Protein AF-A0A0X8E4A6-F1 (afdb_monomer_lite)

pLDDT: mean 77.69, std 15.51, range [45.44, 94.44]

Structure (mmCIF, N/CA/C/O backbone):
data_AF-A0A0X8E4A6-F1
#
_entry.id   AF-A0A0X8E4A6-F1
#
loop_
_atom_site.group_PDB
_atom_site.id
_atom_site.type_symbol
_atom_site.label_atom_id
_atom_site.label_alt_id
_atom_site.label_comp_id
_atom_site.label_asym_id
_atom_site.label_entity_id
_atom_site.label_seq_id
_atom_site.pdbx_PDB_ins_code
_atom_site.Cartn_x
_atom_site.Cartn_y
_atom_site.Cartn_z
_atom_site.occupancy
_atom_site.B_iso_or_equiv
_atom_site.auth_seq_id
_atom_site.auth_comp_id
_atom_site.auth_asym_id
_atom_site.auth_atom_id
_atom_site.pdbx_PDB_model_num
ATOM 1 N N . MET A 1 1 ? -62.419 -14.607 43.008 1.00 45.44 1 MET A N 1
ATOM 2 C CA . MET A 1 1 ? -60.994 -14.878 42.752 1.00 45.44 1 MET A CA 1
ATOM 3 C C . MET A 1 1 ? -60.935 -15.706 41.484 1.00 45.44 1 MET A C 1
ATOM 5 O O . MET A 1 1 ? -61.375 -16.842 41.527 1.00 45.44 1 MET A O 1
ATOM 9 N N . ASN A 1 2 ? -60.527 -15.109 40.362 1.00 48.91 2 ASN A N 1
ATOM 10 C CA . ASN A 1 2 ? -60.271 -15.843 39.122 1.00 48.91 2 ASN A CA 1
ATOM 11 C C . ASN A 1 2 ? -58.766 -15.775 38.879 1.00 48.91 2 ASN A C 1
ATOM 13 O O . ASN A 1 2 ? -58.230 -14.690 38.660 1.00 48.91 2 ASN A O 1
ATOM 17 N N . ASP A 1 3 ? -58.111 -16.926 38.994 1.00 57.75 3 ASP A N 1
ATOM 18 C CA . ASP A 1 3 ? -56.676 -17.096 38.815 1.00 57.75 3 ASP A CA 1
ATOM 19 C C . ASP A 1 3 ? -56.270 -16.798 37.370 1.00 57.75 3 ASP A C 1
ATOM 21 O O . ASP A 1 3 ? -56.657 -17.482 36.420 1.00 57.75 3 ASP A O 1
ATOM 25 N N . PHE A 1 4 ? -55.480 -15.740 37.210 1.00 59.19 4 PHE A N 1
ATOM 26 C CA . PHE A 1 4 ? -54.873 -15.332 35.953 1.00 59.19 4 PHE A CA 1
ATOM 27 C C . PHE A 1 4 ? -53.722 -16.296 35.632 1.00 59.19 4 PHE A C 1
ATOM 29 O O . PHE A 1 4 ? -52.583 -16.086 36.044 1.00 59.19 4 PHE A O 1
ATOM 36 N N . LYS A 1 5 ? -54.015 -17.397 34.934 1.00 60.75 5 LYS A N 1
ATOM 37 C CA . LYS A 1 5 ? -52.985 -18.324 34.456 1.00 60.75 5 LYS A CA 1
ATOM 38 C C . LYS A 1 5 ? -52.426 -17.824 33.122 1.00 60.75 5 LYS A C 1
ATOM 40 O O . LYS A 1 5 ? -52.957 -18.144 32.063 1.00 60.75 5 LYS A O 1
ATOM 45 N N . LEU A 1 6 ? -51.355 -17.034 33.191 1.00 64.19 6 LEU A N 1
ATOM 46 C CA . LEU A 1 6 ? -50.451 -16.828 32.057 1.00 64.19 6 LEU A CA 1
ATOM 47 C C . LEU A 1 6 ? -49.847 -18.190 31.675 1.00 64.19 6 LEU A C 1
ATOM 49 O O . LEU A 1 6 ? -49.328 -18.874 32.563 1.00 64.19 6 LEU A O 1
ATOM 53 N N . PRO A 1 7 ? -49.901 -18.626 30.405 1.00 55.81 7 PRO A N 1
ATOM 54 C CA . PRO A 1 7 ? -49.027 -19.696 29.966 1.00 55.81 7 PRO A CA 1
ATOM 55 C C . PRO A 1 7 ? -47.589 -19.171 30.006 1.00 55.81 7 PRO A C 1
ATOM 57 O O . PRO A 1 7 ? -47.245 -18.206 29.324 1.00 55.81 7 PRO A O 1
ATOM 60 N N . ALA A 1 8 ? -46.773 -19.795 30.852 1.00 60.25 8 ALA A N 1
ATOM 61 C CA . ALA A 1 8 ? -45.334 -19.795 30.685 1.00 60.25 8 ALA A CA 1
ATOM 62 C C . ALA A 1 8 ? -45.055 -20.514 29.364 1.00 60.25 8 ALA A C 1
ATOM 64 O O . ALA A 1 8 ? -45.199 -21.732 29.293 1.00 60.25 8 ALA A O 1
ATOM 65 N N . ASP A 1 9 ? -44.736 -19.757 28.321 1.00 50.53 9 ASP A N 1
ATOM 66 C CA . ASP A 1 9 ? -44.004 -20.304 27.188 1.00 50.53 9 ASP A CA 1
ATOM 67 C C . ASP A 1 9 ? -42.637 -19.629 27.173 1.00 50.53 9 ASP A C 1
ATOM 69 O O . ASP A 1 9 ? -42.391 -18.586 26.563 1.00 50.53 9 ASP A O 1
ATOM 73 N N . GLU A 1 10 ? -41.790 -20.204 28.023 1.00 57.66 10 GLU A N 1
ATOM 74 C CA . GLU A 1 10 ? -40.346 -20.107 27.967 1.00 57.66 10 GLU A CA 1
ATOM 75 C C . GLU A 1 10 ? -39.898 -20.642 26.610 1.00 57.66 10 GLU A C 1
ATOM 77 O O . GLU A 1 10 ? -39.747 -21.839 26.389 1.00 57.66 10 GLU A O 1
ATOM 82 N N . GLY A 1 11 ? -39.697 -19.724 25.683 1.00 51.53 11 GLY A N 1
ATOM 83 C CA . GLY A 1 11 ? -39.189 -20.042 24.367 1.00 51.53 11 GLY A CA 1
ATOM 84 C C . GLY A 1 11 ? -38.594 -18.797 23.758 1.00 51.53 11 GLY A C 1
ATOM 85 O O . GLY A 1 11 ? -39.040 -18.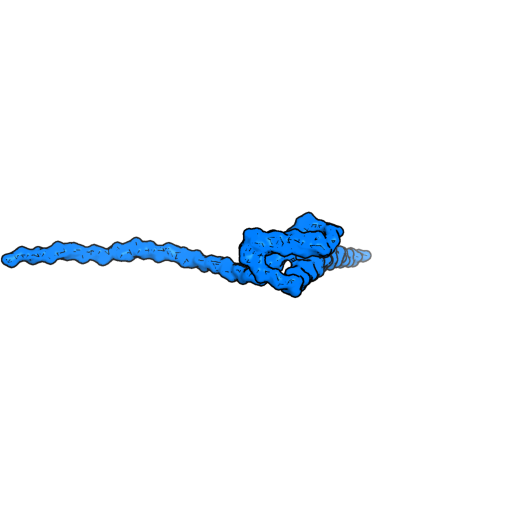359 22.701 1.00 51.53 11 GLY A O 1
ATOM 86 N N . SER A 1 12 ? -37.608 -18.196 24.435 1.00 55.69 12 SER A N 1
ATOM 87 C CA . SER A 1 12 ? -36.686 -17.261 23.795 1.00 55.69 12 SER A CA 1
ATOM 88 C C . SER A 1 12 ? -35.912 -18.038 22.733 1.00 55.69 12 SER A C 1
ATOM 90 O O . SER A 1 12 ? -34.774 -18.455 22.928 1.00 55.69 12 SER A O 1
ATOM 92 N N . ASN A 1 13 ? -36.565 -18.265 21.601 1.00 56.06 13 ASN A N 1
ATOM 93 C CA . ASN A 1 13 ? -35.987 -18.780 20.376 1.00 56.06 13 ASN A CA 1
ATOM 94 C C . ASN A 1 13 ? -35.207 -17.637 19.710 1.00 56.06 13 ASN A C 1
ATOM 96 O O . ASN A 1 13 ? -35.402 -17.315 18.539 1.00 56.06 13 ASN A O 1
ATOM 100 N N . THR A 1 14 ? -34.392 -16.943 20.507 1.00 63.38 14 THR A N 1
ATOM 101 C CA . THR A 1 14 ? -33.368 -16.039 20.017 1.00 63.38 14 THR A CA 1
ATOM 102 C C . THR A 1 14 ? -32.383 -16.967 19.348 1.00 63.38 14 THR A C 1
ATOM 104 O O . THR A 1 14 ? -31.680 -17.729 20.005 1.00 63.38 14 THR A O 1
ATOM 107 N N . GLN A 1 15 ? -32.457 -17.010 18.026 1.00 66.12 15 GLN A N 1
ATOM 108 C CA . GLN A 1 15 ? -31.464 -17.691 17.231 1.00 66.12 15 GLN A CA 1
ATOM 109 C C . GLN A 1 15 ? -30.125 -17.053 17.595 1.00 66.12 15 GLN A C 1
ATOM 111 O O . GLN A 1 15 ? -29.933 -15.860 17.366 1.00 66.12 15 GLN A O 1
ATOM 116 N N . ASP A 1 16 ? -29.237 -17.831 18.211 1.00 67.00 16 ASP A N 1
ATOM 117 C CA . ASP A 1 16 ? -27.816 -17.517 18.237 1.00 67.00 16 ASP A CA 1
ATOM 118 C C . ASP A 1 16 ? -27.353 -17.601 16.779 1.00 67.00 16 ASP A C 1
ATOM 120 O O . ASP A 1 16 ? -26.950 -18.660 16.290 1.00 67.00 16 ASP A O 1
ATOM 124 N N . GLU A 1 17 ? -27.529 -16.510 16.027 1.00 64.69 17 GLU A N 1
ATOM 125 C CA . GLU A 1 17 ? -26.898 -16.387 14.721 1.00 64.69 17 GLU A CA 1
ATOM 126 C C . GLU A 1 17 ? -25.392 -16.605 14.921 1.00 64.69 17 GLU A C 1
ATOM 128 O O . GLU A 1 17 ? -24.826 -16.111 15.904 1.00 64.69 17 GLU A O 1
ATOM 133 N N . PRO A 1 18 ? -24.724 -17.371 14.041 1.00 68.00 18 PRO A N 1
ATOM 134 C CA . PRO A 1 18 ? -23.294 -17.574 14.169 1.00 68.00 18 PRO A CA 1
ATOM 135 C C . PRO A 1 18 ? -22.623 -16.202 14.150 1.00 68.00 18 PRO A C 1
ATOM 137 O O . PRO A 1 18 ? -22.771 -15.450 13.185 1.00 68.00 18 PRO A O 1
ATOM 140 N N . VAL A 1 19 ? -21.896 -15.871 15.221 1.00 66.25 19 VAL A N 1
ATOM 141 C CA . VAL A 1 19 ? -21.016 -14.703 15.233 1.00 66.25 19 VAL A CA 1
ATOM 142 C C . VAL A 1 19 ? -19.995 -14.946 14.131 1.00 66.25 19 VAL A C 1
ATOM 144 O O . VAL A 1 19 ? -19.068 -15.736 14.299 1.00 66.25 19 VAL A O 1
ATOM 147 N N . MET A 1 20 ? -20.211 -14.334 12.967 1.00 62.66 20 MET A N 1
ATOM 148 C CA . MET A 1 20 ? -19.209 -14.324 11.917 1.00 62.66 20 MET A CA 1
ATOM 149 C C . MET A 1 20 ? -18.060 -13.486 12.452 1.00 62.66 20 MET A C 1
ATOM 151 O O . MET A 1 20 ? -18.202 -12.275 12.629 1.00 62.66 20 MET A O 1
ATOM 155 N N . GLU A 1 21 ? -16.959 -14.152 12.781 1.00 64.19 21 GLU A N 1
ATOM 156 C CA . GLU A 1 21 ? -15.698 -13.504 13.097 1.00 64.19 21 GLU A CA 1
ATOM 157 C C . GLU A 1 21 ? -15.346 -12.650 11.872 1.00 64.19 21 GLU A C 1
ATOM 159 O O . GLU A 1 21 ? -15.019 -13.161 10.803 1.00 64.19 21 GLU A O 1
ATOM 164 N N . GLN A 1 22 ? -15.589 -11.342 11.967 1.00 60.44 22 GLN A N 1
ATOM 165 C CA . GLN A 1 22 ? -15.194 -10.416 10.919 1.00 60.44 22 GLN A CA 1
ATOM 166 C C . GLN A 1 22 ? -13.674 -10.410 10.929 1.00 60.44 22 GLN A C 1
ATOM 168 O O . GLN A 1 22 ? -13.089 -9.997 11.930 1.00 60.44 22 GLN A O 1
ATOM 173 N N . ASP A 1 23 ? -13.054 -10.863 9.838 1.00 62.97 23 ASP A N 1
ATOM 174 C CA . ASP A 1 23 ? -11.618 -10.724 9.622 1.00 62.97 23 ASP A CA 1
ATOM 175 C C . ASP A 1 23 ? -11.266 -9.237 9.736 1.00 62.97 23 ASP A C 1
ATOM 177 O O . ASP A 1 23 ? -11.452 -8.439 8.811 1.00 62.97 23 ASP A O 1
ATOM 181 N N . ALA A 1 24 ? -10.832 -8.834 10.928 1.00 64.25 24 ALA A N 1
ATOM 182 C CA . ALA A 1 24 ? -10.444 -7.474 11.230 1.00 64.25 24 ALA A CA 1
ATOM 183 C C . ALA A 1 24 ? -9.062 -7.247 10.619 1.00 64.25 24 ALA A C 1
ATOM 185 O O . ALA A 1 24 ? -8.046 -7.296 11.306 1.00 64.25 24 ALA A O 1
ATOM 186 N N . VAL A 1 25 ? -9.032 -7.034 9.304 1.00 78.25 25 VAL A N 1
ATOM 187 C CA . VAL A 1 25 ? -7.805 -6.696 8.586 1.00 78.25 25 VAL A CA 1
ATOM 188 C C . VAL A 1 25 ? -7.354 -5.317 9.052 1.00 78.25 25 VAL A C 1
ATOM 190 O O . VAL A 1 25 ? -8.098 -4.332 8.954 1.00 78.25 25 VAL A O 1
ATOM 193 N N . THR A 1 26 ? -6.136 -5.248 9.574 1.00 87.62 26 THR A N 1
ATOM 194 C CA . THR A 1 26 ? -5.530 -4.000 10.026 1.00 87.62 26 THR A CA 1
ATOM 195 C C . THR A 1 26 ? -5.284 -3.062 8.845 1.00 87.62 26 THR A C 1
ATOM 197 O O . THR A 1 26 ? -5.131 -3.478 7.696 1.00 87.62 26 THR A O 1
ATOM 200 N N . ASP A 1 27 ? -5.202 -1.763 9.117 1.00 89.19 27 ASP A N 1
ATOM 201 C CA . ASP A 1 27 ? -4.918 -0.762 8.081 1.00 89.19 27 ASP A CA 1
ATOM 202 C C . ASP A 1 27 ? -3.561 -0.995 7.399 1.00 89.19 27 ASP A C 1
ATOM 204 O O . ASP A 1 27 ? -3.405 -0.728 6.206 1.00 89.19 27 ASP A O 1
ATOM 208 N N . ARG A 1 28 ? -2.604 -1.581 8.130 1.00 86.94 28 ARG A N 1
ATOM 209 C CA . ARG A 1 28 ? -1.304 -1.988 7.593 1.00 86.94 28 ARG A CA 1
ATOM 210 C C . ARG A 1 28 ? -1.441 -3.123 6.579 1.00 86.94 28 ARG A C 1
ATOM 212 O O . ARG A 1 28 ? -0.880 -3.016 5.494 1.00 86.94 28 ARG A O 1
ATOM 219 N N . GLU A 1 29 ? -2.207 -4.161 6.904 1.00 89.50 29 GLU A N 1
ATOM 220 C CA . GLU A 1 29 ? -2.448 -5.299 6.007 1.00 89.50 29 GLU A CA 1
ATOM 221 C C . GLU A 1 29 ? -3.237 -4.881 4.760 1.00 89.50 29 GLU A C 1
ATOM 223 O O . GLU A 1 29 ? -2.940 -5.335 3.655 1.00 89.50 29 GLU A O 1
ATOM 228 N N . LYS A 1 30 ? -4.192 -3.951 4.899 1.00 91.31 30 LYS A N 1
ATOM 229 C CA . LYS A 1 30 ? -4.886 -3.363 3.743 1.00 91.31 30 LYS A CA 1
ATOM 230 C C . LYS A 1 30 ? -3.920 -2.602 2.837 1.00 91.31 30 LYS A C 1
ATOM 232 O O . LYS A 1 30 ? -3.966 -2.778 1.622 1.00 91.31 30 LYS A O 1
ATOM 237 N N . LEU A 1 31 ? -3.038 -1.782 3.415 1.00 94.19 31 LEU A N 1
ATOM 238 C CA . LEU A 1 31 ? -2.015 -1.056 2.662 1.00 94.19 31 LEU A CA 1
ATOM 239 C C . LEU A 1 31 ? -1.068 -2.013 1.926 1.00 94.19 31 LEU A C 1
ATOM 241 O O . LEU A 1 31 ? -0.789 -1.800 0.747 1.00 94.19 31 LEU A O 1
ATOM 245 N N . ASP A 1 32 ? -0.607 -3.073 2.593 1.00 92.69 32 ASP A N 1
ATOM 246 C CA . ASP A 1 32 ? 0.254 -4.086 1.974 1.00 92.69 32 ASP A CA 1
ATOM 247 C C . ASP A 1 32 ? -0.457 -4.794 0.812 1.00 92.69 32 ASP A C 1
ATOM 249 O O . ASP A 1 32 ? 0.125 -4.946 -0.262 1.00 92.69 32 ASP A O 1
ATOM 253 N N . GLY A 1 33 ? -1.742 -5.125 0.968 1.00 91.69 33 GLY A N 1
ATOM 254 C CA . GLY A 1 33 ? -2.557 -5.690 -0.110 1.00 91.69 33 GLY A CA 1
ATOM 255 C C . GLY A 1 33 ? -2.706 -4.749 -1.311 1.00 91.69 33 GLY A C 1
ATOM 256 O O . GLY A 1 33 ? -2.503 -5.161 -2.456 1.00 91.69 33 GLY A O 1
ATOM 257 N N . ILE A 1 34 ? -2.998 -3.466 -1.066 1.00 94.12 34 ILE A N 1
ATOM 258 C CA . ILE A 1 34 ? -3.087 -2.445 -2.124 1.00 94.12 34 ILE A CA 1
ATOM 259 C C . ILE A 1 34 ? -1.739 -2.296 -2.840 1.00 94.12 34 ILE A C 1
ATOM 261 O O . ILE A 1 34 ? -1.707 -2.215 -4.073 1.00 94.12 34 ILE A O 1
ATOM 265 N N . ALA A 1 35 ? -0.629 -2.271 -2.097 1.00 92.88 35 ALA A N 1
ATOM 266 C CA . ALA A 1 35 ? 0.713 -2.150 -2.656 1.00 92.88 35 ALA A CA 1
ATOM 267 C C . ALA A 1 35 ? 1.083 -3.363 -3.520 1.00 92.88 35 ALA A C 1
ATOM 269 O O . ALA A 1 35 ? 1.498 -3.182 -4.666 1.00 92.88 35 ALA A O 1
ATOM 270 N N . ALA A 1 36 ? 0.864 -4.581 -3.018 1.00 93.12 36 ALA A N 1
ATOM 271 C CA . ALA A 1 36 ? 1.128 -5.823 -3.739 1.00 93.12 36 ALA A CA 1
ATOM 272 C C . ALA A 1 36 ? 0.339 -5.900 -5.051 1.00 93.12 36 ALA A C 1
ATOM 274 O O . ALA A 1 36 ? 0.919 -6.124 -6.116 1.00 93.12 36 ALA A O 1
ATOM 275 N N . GLN A 1 37 ? -0.969 -5.632 -4.997 1.00 92.06 37 GLN A N 1
ATOM 276 C CA . GLN A 1 37 ? -1.811 -5.638 -6.189 1.00 92.06 37 GLN A CA 1
ATOM 277 C C . GLN A 1 37 ? -1.367 -4.568 -7.195 1.00 92.06 37 GLN A C 1
ATOM 279 O O . GLN A 1 37 ? -1.234 -4.845 -8.381 1.00 92.06 37 GLN A O 1
ATOM 284 N N . THR A 1 38 ? -1.074 -3.353 -6.731 1.00 92.38 38 THR A N 1
ATOM 285 C CA . THR A 1 38 ? -0.672 -2.249 -7.614 1.00 92.38 38 THR A CA 1
ATOM 286 C C . THR A 1 38 ? 0.684 -2.511 -8.281 1.00 92.38 38 THR A C 1
ATOM 288 O O . THR A 1 38 ? 0.858 -2.220 -9.462 1.00 92.38 38 THR A O 1
ATOM 291 N N . VAL A 1 39 ? 1.639 -3.110 -7.563 1.00 91.38 39 VAL A N 1
ATOM 292 C CA . VAL A 1 39 ? 2.934 -3.548 -8.111 1.00 91.38 39 VAL A CA 1
ATOM 293 C C . VAL A 1 39 ? 2.766 -4.680 -9.133 1.00 91.38 39 VAL A C 1
ATOM 295 O O . VAL A 1 39 ? 3.493 -4.730 -10.135 1.00 91.38 39 VAL A O 1
ATOM 298 N N . ALA A 1 40 ? 1.819 -5.593 -8.909 1.00 89.69 40 ALA A N 1
ATOM 299 C CA . ALA A 1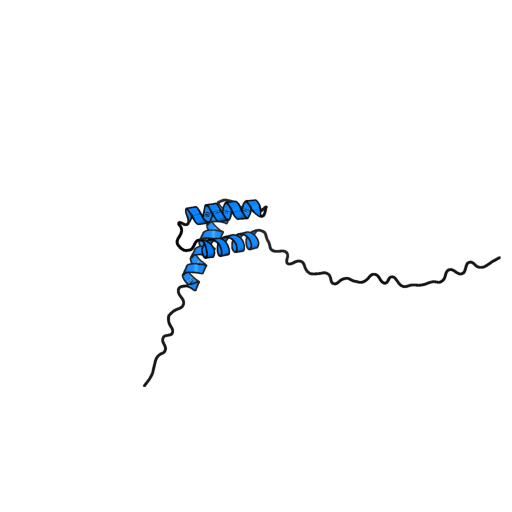 40 ? 1.485 -6.638 -9.870 1.00 89.69 40 ALA A CA 1
ATOM 300 C C . ALA A 1 40 ? 0.877 -6.037 -11.150 1.00 89.69 40 ALA A C 1
ATOM 302 O O . ALA A 1 40 ? 1.402 -6.284 -12.238 1.00 89.69 40 ALA A O 1
ATOM 303 N N . ASP A 1 41 ? -0.140 -5.182 -11.004 1.00 88.44 41 ASP A N 1
ATOM 304 C CA . ASP A 1 41 ? -0.888 -4.554 -12.100 1.00 88.44 41 ASP A CA 1
ATOM 305 C C . ASP A 1 41 ? 0.002 -3.647 -12.969 1.00 88.44 41 ASP A C 1
ATOM 307 O O . ASP A 1 41 ? -0.067 -3.680 -14.197 1.00 88.44 41 ASP A O 1
ATOM 311 N N . LEU A 1 42 ? 0.874 -2.848 -12.342 1.00 86.88 42 LEU A N 1
ATOM 312 C CA . LEU A 1 42 ? 1.704 -1.854 -13.031 1.00 86.88 42 LEU A CA 1
ATOM 313 C C . LEU A 1 42 ? 3.042 -2.399 -13.553 1.00 86.88 42 LEU A C 1
ATOM 315 O O . LEU A 1 42 ? 3.799 -1.664 -14.189 1.00 86.88 42 LEU A O 1
ATOM 319 N N . GLY A 1 43 ? 3.358 -3.679 -13.353 1.00 76.12 43 GLY A N 1
ATOM 320 C CA . GLY A 1 43 ? 4.453 -4.289 -14.108 1.00 76.12 43 GLY A CA 1
ATOM 321 C C . GLY A 1 43 ? 5.821 -3.627 -13.864 1.00 76.12 43 GLY A C 1
ATOM 322 O O . GLY A 1 43 ? 6.356 -3.677 -12.757 1.00 76.12 43 GLY A O 1
ATOM 323 N N . THR A 1 44 ? 6.384 -3.064 -14.938 1.00 76.00 44 THR A N 1
ATOM 324 C CA . THR A 1 44 ? 7.703 -2.411 -15.018 1.00 76.00 44 THR A CA 1
ATOM 325 C C . THR A 1 44 ? 7.628 -0.881 -14.957 1.00 76.00 44 THR A C 1
ATOM 327 O O . THR A 1 44 ? 8.577 -0.204 -15.357 1.00 76.00 44 THR A O 1
ATOM 330 N N . HIS A 1 45 ? 6.490 -0.308 -14.555 1.00 85.81 45 HIS A N 1
ATOM 331 C CA . HIS A 1 45 ? 6.383 1.137 -14.369 1.00 85.81 45 HIS A CA 1
ATOM 332 C C . HIS A 1 45 ? 7.329 1.637 -13.267 1.00 85.81 45 HIS A C 1
ATOM 334 O O . HIS A 1 45 ? 7.709 0.897 -12.361 1.00 85.81 45 HIS A O 1
ATOM 340 N N . ASP A 1 46 ? 7.713 2.914 -13.358 1.00 86.56 46 ASP A N 1
ATOM 341 C CA . ASP A 1 46 ? 8.576 3.550 -12.361 1.00 86.56 46 ASP A CA 1
ATOM 342 C C . ASP A 1 46 ? 7.927 3.499 -10.971 1.00 86.56 46 ASP A C 1
ATOM 344 O O . ASP A 1 46 ? 6.722 3.728 -10.823 1.00 86.56 46 ASP A O 1
ATOM 348 N N . LEU A 1 47 ? 8.741 3.268 -9.940 1.00 85.12 47 LEU A N 1
ATOM 349 C CA . LEU A 1 47 ? 8.284 3.204 -8.555 1.00 85.12 47 LEU A CA 1
ATOM 350 C C . LEU A 1 47 ? 7.550 4.482 -8.154 1.00 85.12 47 LEU A C 1
ATOM 352 O O . LEU A 1 47 ? 6.554 4.412 -7.449 1.00 85.12 47 LEU A O 1
ATOM 356 N N . ARG A 1 48 ? 7.946 5.654 -8.662 1.00 88.00 48 ARG A N 1
ATOM 357 C CA . ARG A 1 48 ? 7.213 6.903 -8.383 1.00 88.00 48 ARG A CA 1
ATOM 358 C C . ARG A 1 48 ? 5.754 6.843 -8.831 1.00 88.00 48 ARG A C 1
ATOM 360 O O . ARG A 1 48 ? 4.888 7.387 -8.153 1.00 88.00 48 ARG A O 1
ATOM 367 N N . HIS A 1 49 ? 5.489 6.183 -9.956 1.00 90.75 49 HIS A N 1
ATOM 368 C CA . HIS A 1 49 ? 4.137 5.998 -10.465 1.00 90.75 49 HIS A CA 1
ATOM 369 C C . HIS A 1 49 ? 3.359 4.998 -9.604 1.00 90.75 49 HIS A C 1
ATOM 371 O O . HIS A 1 49 ? 2.233 5.280 -9.211 1.00 90.75 49 HIS A O 1
ATOM 377 N N . VAL A 1 50 ? 3.993 3.885 -9.222 1.00 91.81 50 VAL A N 1
ATOM 378 C CA . VAL A 1 50 ? 3.410 2.904 -8.291 1.00 91.81 50 VAL A CA 1
ATOM 379 C C . VAL A 1 50 ? 3.045 3.562 -6.957 1.00 91.81 50 VAL A C 1
ATOM 381 O O . VAL A 1 50 ? 1.930 3.397 -6.478 1.00 91.81 50 VAL A O 1
ATOM 384 N N . HIS A 1 51 ? 3.939 4.373 -6.389 1.00 92.31 51 HIS A N 1
ATOM 385 C CA . HIS A 1 51 ? 3.683 5.121 -5.157 1.00 92.31 51 HIS A CA 1
ATOM 386 C C . HIS A 1 51 ? 2.470 6.046 -5.270 1.00 92.31 51 HIS A C 1
ATOM 388 O O . HIS A 1 51 ? 1.653 6.083 -4.353 1.00 92.31 51 HIS A O 1
ATOM 394 N N . ALA A 1 52 ? 2.348 6.786 -6.376 1.00 93.31 52 ALA A N 1
ATOM 395 C CA . ALA A 1 52 ? 1.221 7.689 -6.589 1.00 93.31 52 ALA A CA 1
ATOM 396 C C . ALA A 1 52 ? -0.113 6.926 -6.600 1.00 93.31 52 ALA A C 1
ATOM 398 O O . ALA A 1 52 ? -1.054 7.330 -5.921 1.00 93.31 52 ALA A O 1
ATOM 399 N N . VAL A 1 53 ? -0.162 5.786 -7.294 1.00 93.7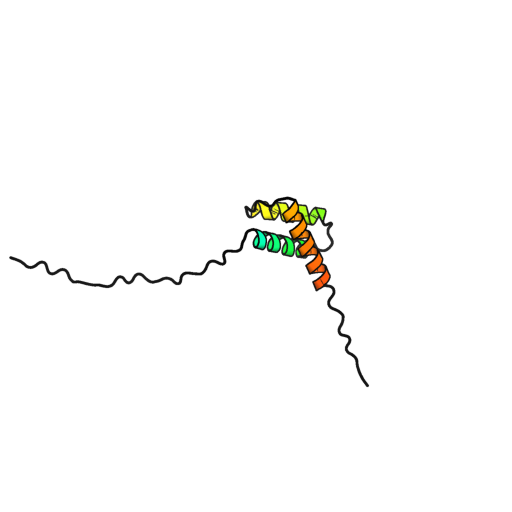5 53 VAL A N 1
ATOM 400 C CA . VAL A 1 53 ? -1.371 4.956 -7.384 1.00 93.75 53 VAL A CA 1
ATOM 401 C C . VAL A 1 53 ? -1.702 4.290 -6.045 1.00 93.75 53 VAL A C 1
ATOM 403 O O . VAL A 1 53 ? -2.860 4.282 -5.638 1.00 93.75 53 VAL A O 1
ATOM 406 N N . VAL A 1 54 ? -0.710 3.768 -5.315 1.00 93.06 54 VAL A N 1
ATOM 407 C CA . VAL A 1 54 ? -0.946 3.178 -3.983 1.00 93.06 54 VAL A CA 1
ATOM 408 C C . VAL A 1 54 ? -1.460 4.233 -3.007 1.00 93.06 54 VAL A C 1
ATOM 410 O O . VAL A 1 54 ? -2.371 3.946 -2.232 1.00 93.06 54 VAL A O 1
ATOM 413 N N . PHE A 1 55 ? -0.931 5.457 -3.061 1.00 94.31 55 PHE A N 1
ATOM 414 C CA . PHE A 1 55 ? -1.410 6.563 -2.236 1.00 94.31 55 PHE A CA 1
ATOM 415 C C . PHE A 1 55 ? -2.871 6.921 -2.542 1.00 94.31 55 PHE A C 1
ATOM 417 O O . PHE A 1 55 ? -3.681 7.04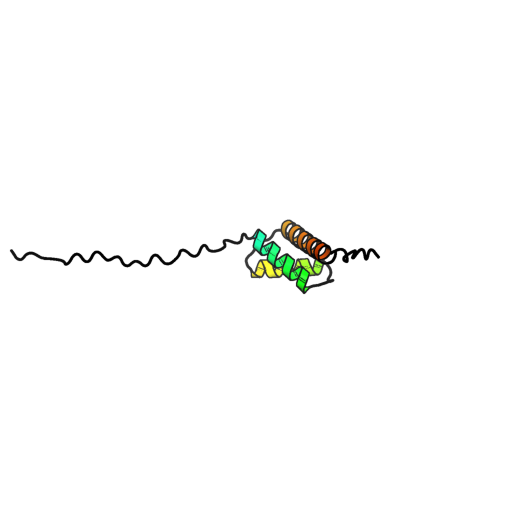3 -1.620 1.00 94.31 55 PHE A O 1
ATOM 424 N N . GLU A 1 56 ? -3.221 7.043 -3.824 1.00 94.44 56 GLU A N 1
ATOM 425 C CA . GLU A 1 56 ? -4.589 7.328 -4.268 1.00 94.44 56 GLU A CA 1
ATOM 426 C C . GLU A 1 56 ? -5.561 6.238 -3.796 1.00 94.44 56 GLU A C 1
ATOM 428 O O . GLU A 1 56 ? -6.504 6.535 -3.065 1.00 94.44 56 GLU A O 1
ATOM 433 N N . ARG A 1 57 ? -5.261 4.962 -4.073 1.00 93.81 57 ARG A N 1
ATOM 434 C CA . ARG A 1 57 ? -6.106 3.819 -3.674 1.00 93.81 57 ARG A CA 1
ATOM 435 C C . ARG A 1 57 ? -6.234 3.666 -2.158 1.00 93.81 57 ARG A C 1
ATOM 437 O O . ARG A 1 57 ? -7.293 3.285 -1.658 1.00 93.81 57 ARG A O 1
ATOM 444 N N . SER A 1 58 ? -5.169 3.970 -1.414 1.00 92.75 58 SER A N 1
ATOM 445 C CA . SER A 1 58 ? -5.207 3.974 0.054 1.00 92.75 58 SER A CA 1
ATOM 446 C C . SER A 1 58 ? -6.161 5.053 0.564 1.00 92.75 58 SER A C 1
ATOM 448 O O . SER A 1 58 ? -7.004 4.775 1.414 1.00 92.75 58 SER A O 1
ATOM 450 N N . THR A 1 59 ? -6.096 6.250 -0.021 1.00 93.31 59 THR A N 1
ATOM 451 C CA . THR A 1 59 ? -6.983 7.370 0.320 1.00 93.31 59 THR A CA 1
ATOM 452 C C . THR A 1 59 ? -8.443 7.056 -0.017 1.00 93.31 59 THR A C 1
ATOM 454 O O . THR A 1 59 ? -9.323 7.287 0.809 1.00 93.31 59 THR A O 1
ATOM 457 N N . GLU A 1 60 ? -8.713 6.469 -1.187 1.00 93.75 60 GLU A N 1
ATOM 458 C CA . GLU A 1 60 ? -10.055 6.017 -1.595 1.00 93.75 60 GLU A CA 1
ATOM 459 C C . GLU A 1 60 ? -10.631 4.954 -0.651 1.00 93.75 60 GLU A C 1
ATOM 461 O O . GLU A 1 60 ? -11.837 4.914 -0.409 1.00 93.75 60 GLU A O 1
ATOM 466 N N . SER A 1 61 ? -9.760 4.126 -0.072 1.00 88.62 61 SER A N 1
ATOM 467 C CA . SER A 1 61 ? -10.118 3.102 0.914 1.00 88.62 61 SER A CA 1
ATOM 468 C C . SER A 1 61 ? -10.249 3.654 2.343 1.00 88.62 61 SER A C 1
ATOM 470 O O . SER A 1 61 ? -10.508 2.891 3.274 1.00 88.62 61 SER A O 1
ATOM 472 N N . GLY A 1 62 ? -10.058 4.965 2.539 1.00 91.38 62 GLY A N 1
ATOM 473 C CA . GLY A 1 62 ? -10.124 5.631 3.842 1.00 91.38 62 GLY A CA 1
ATOM 474 C C . GLY A 1 62 ? -8.890 5.434 4.730 1.00 91.38 62 GLY A C 1
ATOM 475 O O . GLY A 1 62 ? -8.933 5.770 5.915 1.00 91.38 62 GLY A O 1
ATOM 476 N N . LEU A 1 63 ? -7.792 4.902 4.184 1.00 91.31 63 LEU A N 1
ATOM 477 C CA . LEU A 1 63 ? -6.542 4.694 4.911 1.00 91.31 63 LEU A CA 1
ATOM 478 C C . LEU A 1 63 ? -5.746 5.997 4.979 1.00 91.31 63 LEU A C 1
ATOM 480 O O . LEU A 1 63 ? -5.445 6.622 3.961 1.00 91.31 63 LEU A O 1
ATOM 484 N N . HIS A 1 64 ? -5.344 6.373 6.190 1.00 88.06 64 HIS A N 1
ATOM 485 C CA . HIS A 1 64 ? -4.445 7.500 6.414 1.00 88.06 64 HIS A CA 1
ATOM 486 C C . HIS A 1 64 ? -3.017 6.978 6.527 1.00 88.06 64 HIS A C 1
ATOM 488 O O . HIS A 1 64 ? -2.597 6.525 7.587 1.00 88.06 64 HIS A O 1
ATOM 494 N N . VAL A 1 65 ? -2.285 7.024 5.417 1.00 85.62 65 VAL A N 1
ATOM 495 C CA . VAL A 1 65 ? -0.945 6.437 5.304 1.00 85.62 65 VAL A CA 1
ATOM 496 C C . VAL A 1 65 ? 0.107 7.536 5.336 1.00 85.62 65 VAL A C 1
ATOM 498 O O . VAL A 1 65 ? 0.026 8.507 4.577 1.00 85.62 65 VAL A O 1
ATOM 501 N N . SER A 1 66 ? 1.117 7.397 6.194 1.00 91.19 66 SER A N 1
ATOM 502 C CA . SER A 1 66 ? 2.252 8.318 6.180 1.00 91.19 66 SER A CA 1
ATOM 503 C C . SER A 1 66 ? 3.164 8.059 4.968 1.00 91.19 66 SER A C 1
ATOM 505 O O . SER A 1 66 ? 3.260 6.931 4.481 1.00 91.19 66 SER A O 1
ATOM 507 N N . PRO A 1 67 ? 3.9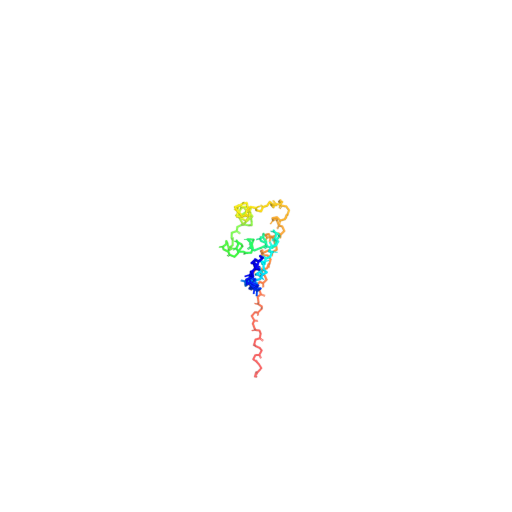10 9.068 4.480 1.00 89.38 67 PRO A N 1
ATOM 508 C CA . PRO A 1 67 ? 4.826 8.871 3.357 1.00 89.38 67 PRO A CA 1
ATOM 509 C C . PRO A 1 67 ? 5.869 7.769 3.594 1.00 89.38 67 PRO A C 1
ATOM 511 O O . PRO A 1 67 ? 6.259 7.099 2.645 1.00 89.38 67 PRO A O 1
ATOM 514 N N . GLY A 1 68 ? 6.312 7.574 4.843 1.00 91.00 68 GLY A N 1
ATOM 515 C CA . GLY A 1 68 ? 7.252 6.509 5.205 1.00 91.00 68 GLY A CA 1
ATOM 516 C C . GLY A 1 68 ? 6.638 5.118 5.054 1.00 91.00 68 GLY A C 1
ATOM 517 O O . GLY A 1 68 ? 7.207 4.275 4.371 1.00 91.00 68 GLY A O 1
ATOM 518 N N . GLU A 1 69 ? 5.434 4.911 5.593 1.00 91.00 69 GLU A N 1
ATOM 519 C CA . GLU A 1 69 ? 4.712 3.634 5.480 1.00 91.00 69 GLU A CA 1
ATOM 520 C C . GLU A 1 69 ? 4.396 3.276 4.029 1.00 91.00 69 GLU A C 1
ATOM 522 O O . GLU A 1 69 ? 4.508 2.119 3.636 1.00 91.00 69 GLU A O 1
ATOM 527 N N . LEU A 1 70 ? 4.051 4.276 3.213 1.00 91.69 70 LEU A N 1
ATOM 528 C CA . LEU A 1 70 ? 3.838 4.090 1.783 1.00 91.69 70 LEU A CA 1
ATOM 529 C C . LEU A 1 70 ? 5.115 3.592 1.089 1.00 91.69 70 LEU A C 1
ATOM 531 O O . LEU A 1 70 ? 5.060 2.678 0.269 1.00 91.69 70 LEU A O 1
ATOM 535 N N . VAL A 1 71 ? 6.266 4.191 1.415 1.00 92.62 71 VAL A N 1
ATOM 536 C CA . VAL A 1 71 ? 7.564 3.796 0.850 1.00 92.62 71 VAL A CA 1
ATOM 537 C C . VAL A 1 71 ? 7.947 2.388 1.265 1.00 92.62 71 VAL A C 1
ATOM 539 O O . VAL A 1 71 ? 8.382 1.604 0.420 1.00 92.62 71 VAL A O 1
ATOM 542 N N . ASP A 1 72 ? 7.746 2.056 2.533 1.00 93.12 72 ASP A N 1
ATOM 543 C CA . ASP A 1 72 ? 8.062 0.734 3.052 1.00 93.12 72 ASP A CA 1
ATOM 544 C C . ASP A 1 72 ? 7.163 -0.340 2.424 1.00 93.12 72 ASP A C 1
ATOM 546 O O . ASP A 1 72 ? 7.675 -1.362 1.962 1.00 93.12 72 ASP A O 1
ATOM 550 N N . ALA A 1 73 ? 5.853 -0.087 2.314 1.00 91.75 73 ALA A N 1
ATOM 551 C CA . ALA A 1 73 ? 4.892 -1.009 1.707 1.00 91.75 73 ALA A CA 1
ATOM 552 C C . ALA A 1 73 ? 5.184 -1.262 0.220 1.00 91.75 73 ALA A C 1
ATOM 554 O O . ALA A 1 73 ? 5.283 -2.409 -0.217 1.00 91.75 73 ALA A O 1
ATOM 555 N N . VAL A 1 74 ? 5.386 -0.197 -0.567 1.00 91.94 74 VAL A N 1
ATOM 556 C CA . VAL A 1 74 ? 5.694 -0.323 -2.001 1.00 91.94 74 VAL A CA 1
ATOM 557 C C . VAL A 1 74 ? 7.053 -0.987 -2.216 1.00 91.94 74 VAL A C 1
ATOM 559 O O . VAL A 1 74 ? 7.192 -1.852 -3.082 1.00 91.94 74 VAL A O 1
ATOM 562 N N . GLY A 1 75 ? 8.056 -0.626 -1.413 1.00 91.31 75 GLY A N 1
ATOM 563 C CA . GLY A 1 75 ? 9.382 -1.231 -1.473 1.00 91.31 75 GLY A CA 1
ATOM 564 C C . GLY A 1 75 ? 9.375 -2.719 -1.116 1.00 91.31 75 GLY A C 1
ATOM 565 O O . GLY A 1 75 ? 10.085 -3.498 -1.752 1.00 91.31 75 GLY A O 1
ATOM 566 N N . ALA A 1 76 ? 8.573 -3.128 -0.129 1.00 90.69 76 ALA A N 1
ATOM 567 C CA . ALA A 1 76 ? 8.386 -4.532 0.222 1.00 90.69 76 ALA A CA 1
ATOM 568 C C . ALA A 1 76 ? 7.707 -5.309 -0.917 1.00 90.69 76 ALA A C 1
ATOM 570 O O . ALA A 1 76 ? 8.258 -6.310 -1.376 1.00 90.69 76 ALA A O 1
ATOM 571 N N . ALA A 1 77 ? 6.591 -4.795 -1.441 1.00 90.38 77 ALA A N 1
ATOM 572 C CA . ALA A 1 77 ? 5.844 -5.416 -2.534 1.00 90.38 77 ALA A CA 1
ATOM 573 C C . ALA A 1 77 ? 6.680 -5.579 -3.819 1.00 90.38 77 ALA A C 1
ATOM 575 O O . ALA A 1 77 ? 6.640 -6.624 -4.471 1.00 90.38 77 ALA A O 1
ATOM 576 N N . ALA A 1 78 ? 7.481 -4.571 -4.177 1.00 88.25 78 ALA A N 1
ATOM 577 C CA . ALA A 1 78 ? 8.374 -4.642 -5.335 1.00 88.25 78 ALA A CA 1
ATOM 578 C C . ALA A 1 78 ? 9.435 -5.746 -5.187 1.00 88.25 78 ALA A C 1
ATOM 580 O O . ALA A 1 78 ? 9.657 -6.518 -6.118 1.00 88.25 78 ALA A O 1
ATOM 581 N N . ARG A 1 79 ? 10.046 -5.871 -4.001 1.00 87.88 79 ARG A N 1
ATOM 582 C CA . ARG A 1 79 ? 11.041 -6.921 -3.718 1.00 87.88 79 ARG A CA 1
ATOM 583 C C . ARG A 1 79 ? 10.431 -8.318 -3.734 1.00 87.88 79 ARG A C 1
ATOM 585 O O . ARG A 1 79 ? 11.071 -9.251 -4.209 1.00 87.88 79 ARG A O 1
ATOM 592 N N . GLU A 1 80 ? 9.219 -8.468 -3.208 1.00 83.81 80 GLU A N 1
ATOM 593 C CA . GLU A 1 80 ? 8.506 -9.746 -3.212 1.00 83.81 80 GLU A CA 1
ATOM 594 C C . GLU A 1 80 ? 8.191 -10.205 -4.639 1.00 83.81 80 GLU A C 1
ATOM 596 O O . GLU A 1 80 ? 8.437 -11.361 -4.987 1.00 83.81 80 GLU A O 1
ATOM 601 N N . LYS A 1 81 ? 7.748 -9.286 -5.505 1.00 79.31 81 LYS A N 1
ATOM 602 C CA . LYS A 1 81 ? 7.555 -9.572 -6.930 1.00 79.31 81 LYS A CA 1
ATOM 603 C C . LYS A 1 81 ? 8.849 -10.038 -7.598 1.00 79.31 81 LYS A C 1
ATOM 605 O O . LYS A 1 81 ? 8.832 -11.060 -8.284 1.00 79.31 81 LYS A O 1
ATOM 610 N N . ASP A 1 82 ? 9.962 -9.343 -7.372 1.00 77.12 82 ASP A N 1
ATOM 611 C CA . ASP A 1 82 ? 11.262 -9.738 -7.927 1.00 77.12 82 ASP A CA 1
ATOM 612 C C . ASP A 1 82 ? 11.693 -11.130 -7.431 1.00 77.12 82 ASP A C 1
ATOM 614 O O . ASP A 1 82 ? 12.168 -11.956 -8.213 1.00 77.12 82 ASP A O 1
ATOM 618 N N . ALA A 1 83 ? 11.461 -11.436 -6.150 1.00 73.50 83 ALA A N 1
ATOM 619 C CA . ALA A 1 83 ? 11.726 -12.757 -5.584 1.00 73.50 83 ALA A CA 1
ATOM 620 C C . ALA A 1 83 ? 10.831 -13.849 -6.197 1.00 73.50 83 ALA A C 1
ATOM 622 O O . ALA A 1 83 ? 11.315 -14.942 -6.489 1.00 73.50 83 ALA A O 1
ATOM 623 N N . SER A 1 84 ? 9.552 -13.550 -6.449 1.00 65.56 84 SER A N 1
ATOM 624 C CA . SER A 1 84 ? 8.599 -14.482 -7.070 1.00 65.56 84 SER A CA 1
ATOM 625 C C . SER A 1 84 ? 8.921 -14.796 -8.538 1.00 65.56 84 SER A C 1
ATOM 627 O O . SER A 1 84 ? 8.641 -15.896 -9.008 1.00 65.56 84 SER A O 1
ATOM 629 N N . PHE A 1 85 ? 9.565 -13.867 -9.254 1.00 58.75 85 PHE A N 1
ATOM 630 C CA . PHE A 1 85 ? 10.078 -14.098 -10.609 1.00 58.75 85 PHE A CA 1
ATOM 631 C C . PHE A 1 85 ? 11.425 -14.838 -10.617 1.00 58.75 85 PHE A C 1
ATOM 633 O O . PHE A 1 85 ? 11.771 -15.478 -11.609 1.00 58.75 85 PHE A O 1
ATOM 640 N N . SER A 1 86 ? 12.174 -14.788 -9.513 1.00 56.28 86 SER A N 1
ATOM 641 C CA . SER A 1 86 ? 13.471 -15.447 -9.336 1.00 56.28 86 SER A CA 1
ATOM 642 C C . SER A 1 86 ? 13.349 -16.859 -8.738 1.00 56.28 86 SER A C 1
ATOM 644 O O . SER A 1 86 ? 14.151 -17.253 -7.886 1.00 56.28 86 SER A O 1
ATOM 646 N N . VAL A 1 87 ? 12.380 -17.663 -9.183 1.00 58.94 87 VAL A N 1
ATOM 647 C CA . VAL A 1 87 ? 12.424 -19.111 -8.927 1.00 58.94 87 VAL A CA 1
ATOM 648 C C . VAL A 1 87 ? 13.561 -19.701 -9.778 1.00 58.94 87 VAL A C 1
ATOM 650 O O . VAL A 1 87 ? 13.547 -19.519 -10.998 1.00 58.94 87 VAL A O 1
ATOM 653 N N . PRO A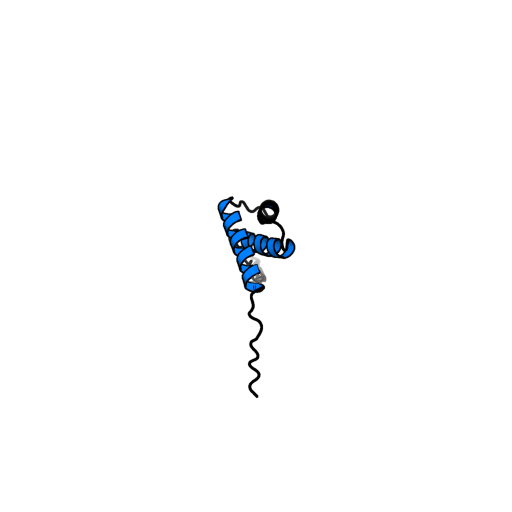 1 88 ? 14.568 -20.378 -9.190 1.00 51.41 88 PRO A N 1
ATOM 654 C CA . PRO A 1 88 ? 15.631 -20.993 -9.971 1.00 51.41 88 PRO A CA 1
ATOM 655 C C . PRO A 1 88 ? 15.019 -22.073 -10.862 1.00 51.41 88 PRO A C 1
ATOM 657 O O . PRO A 1 88 ? 14.322 -22.963 -10.374 1.00 51.41 88 PRO A O 1
ATOM 660 N N . ALA A 1 89 ? 15.283 -21.980 -12.167 1.00 55.59 89 ALA A N 1
ATOM 661 C CA . ALA A 1 89 ? 15.003 -23.044 -13.118 1.00 55.59 89 ALA A CA 1
ATOM 662 C C . ALA A 1 89 ? 15.479 -24.370 -12.516 1.00 55.59 89 ALA A C 1
ATOM 664 O O . ALA A 1 89 ? 16.635 -24.465 -12.095 1.00 55.59 89 ALA A O 1
ATOM 665 N N . SER A 1 90 ? 14.576 -25.350 -12.429 1.00 52.78 90 SER A N 1
ATOM 666 C CA . SER A 1 90 ? 14.884 -26.712 -12.012 1.00 52.78 90 SER A CA 1
ATOM 667 C C . SER A 1 90 ? 16.192 -27.150 -12.655 1.00 52.78 90 SER A C 1
ATOM 669 O O . SER A 1 90 ? 16.271 -27.343 -13.867 1.00 52.78 90 SER A O 1
ATOM 671 N N . THR A 1 91 ? 17.226 -27.314 -11.835 1.00 59.75 91 THR A N 1
ATOM 672 C CA . THR A 1 91 ? 18.352 -28.166 -12.188 1.00 59.75 91 THR A CA 1
ATOM 673 C C . THR A 1 91 ? 17.816 -29.592 -12.131 1.00 59.75 91 THR A C 1
ATOM 675 O O . THR A 1 91 ? 18.045 -30.303 -11.152 1.00 59.75 91 THR A O 1
ATOM 678 N N . ASP A 1 92 ? 17.047 -29.985 -13.149 1.00 58.38 92 ASP A N 1
ATOM 679 C CA . ASP A 1 92 ? 16.861 -31.393 -13.469 1.00 58.38 92 ASP A CA 1
ATOM 680 C C . ASP A 1 92 ? 18.235 -31.888 -13.905 1.00 58.38 92 ASP A C 1
ATOM 682 O O . ASP A 1 92 ? 18.730 -31.667 -15.010 1.00 58.38 92 ASP A O 1
ATOM 686 N N . ARG A 1 93 ? 18.936 -32.417 -12.909 1.00 56.44 93 ARG A N 1
ATOM 687 C CA . ARG A 1 93 ? 20.188 -33.123 -13.061 1.00 56.44 93 ARG A CA 1
ATOM 688 C C . ARG A 1 93 ? 19.802 -34.472 -13.657 1.00 56.44 93 ARG A C 1
ATOM 690 O O . ARG A 1 93 ? 19.619 -35.430 -12.913 1.00 56.44 93 ARG A O 1
ATOM 697 N N . ASP A 1 94 ? 19.661 -34.510 -14.979 1.00 58.38 94 ASP A N 1
ATOM 698 C CA . ASP A 1 94 ? 19.676 -35.752 -15.744 1.00 58.38 94 ASP A CA 1
ATOM 699 C C . ASP A 1 94 ? 21.040 -36.411 -15.510 1.00 58.38 94 ASP A C 1
ATOM 701 O O . ASP A 1 94 ? 22.068 -36.042 -16.079 1.00 58.38 94 ASP A O 1
ATOM 705 N N . THR A 1 95 ? 21.061 -37.327 -14.551 1.00 63.53 95 THR A N 1
ATOM 706 C CA . THR A 1 95 ? 22.061 -38.381 -14.457 1.00 63.53 95 THR A CA 1
ATOM 707 C C . THR A 1 95 ? 21.663 -39.489 -15.419 1.00 63.53 95 THR A C 1
ATOM 709 O O . THR A 1 95 ? 20.743 -40.244 -15.105 1.00 63.53 95 THR A O 1
ATOM 712 N N . ASP A 1 96 ? 22.388 -39.594 -16.530 1.00 60.47 96 ASP A N 1
ATOM 713 C CA . ASP A 1 96 ? 22.679 -40.862 -17.211 1.00 60.47 96 ASP A CA 1
ATOM 714 C C . ASP A 1 96 ? 24.148 -40.860 -17.670 1.00 60.47 96 ASP A C 1
ATOM 716 O O . ASP A 1 96 ? 24.568 -39.863 -18.308 1.00 60.47 96 ASP A O 1
#

Foldseek 3Di:
DDDDDDDPPPCPVVPPDPPPPPPPQDLLNVLLVLLLVLCVVVPPDDLVVSLVSSVVVSVVVVHDDDPVSSCVSNVVNNVVVVVVVPDPDDPPVPDD

Radius of gyration: 27.3 Å; chains: 1; bounding box: 84×50×60 Å

Organism: NCBI:txid412690

Secondary structure (DSSP, 8-state):
--------------------------HHHHHHHHHHHHHHHTTT--HHHHHHHHHHHHHHTT----HHHHHHHHHHHHHHHHHHH-----------

Sequence (96 aa):
MNDFKLPADEGSNTQDEPVMEQDAVTDREKLDGIAAQTVADLGTHDLRHVHAVVFERSTESGLHVSPGELVDAVGAAAREKDASFSVPASTDRDTD